Protein AF-C0FZ59-F1 (afdb_monomer)

Mean predicted aligned error: 10.38 Å

Solvent-accessible surface area (backbone atoms only — not comparable to full-atom values): 9922 Å² total; per-residue (Å²): 125,93,84,65,87,79,69,52,76,67,52,37,50,51,51,17,50,54,50,34,54,49,44,59,76,73,38,86,90,58,90,66,52,46,63,56,46,33,49,48,57,50,49,52,49,49,48,51,59,68,34,54,32,96,80,45,58,59,39,51,50,43,44,54,50,28,50,73,76,71,65,50,85,76,62,34,78,68,34,55,44,97,84,67,77,94,64,92,59,92,45,30,83,81,43,55,81,46,60,44,92,87,43,80,88,45,67,49,40,69,25,51,64,58,55,46,52,56,49,48,55,52,48,54,50,54,51,50,52,50,54,54,40,71,72,43,59,88,90,34,75,67,33,53,54,47,47,54,57,48,39,67,78,58,67,46,47,31,92,88,72,66,42,60,67,88,112

Secondary structure (DSSP, 8-state):
-TTS----HHHHHHHHHHHHHHHHHHSTT----HHHHHHHHHHHHHHHHHHB-SSSHHHHHHHHHHHHHTSS-SSGGGSB-SS----S-TT-TT---EE-SS-TT-EE---HHHHHHHHHHHHHHHHHHHHHHHHSPTT-HHHHHHHHHHHHHHTTB-TTTSSBTT-

Nearest PDB structures (foldseek):
  8buu-assembly1_9  TM=6.148E-01  e=6.243E+00  Neobacillus vireti
  5mdn-assembly1_A  TM=4.982E-01  e=5.550E+00  Pyrobaculum calidifontis
  8eq8-assembly1_B  TM=3.677E-01  e=9.424E+00  Homo sapiens
  6bqt-assembly2_E  TM=3.619E-01  e=8.885E+00  Homo sapiens

Sequence (167 aa):
MENTIMLTPRQKWIVARMLHYAYQHTYHGLFVSRYTIFMAIFATQLGFRILYDSTGQKKVLFRFAEKHTLGYPVFSPLIANDSLLFRTDPFNMQHKKWTNPWDSSISSVESFFDLYGRSEEKYLHCLAELSALLKERIHSPKASLLTEEFLKDYGNASFHSGLDCTI

pLDDT: mean 86.03, std 8.69, range [48.38, 96.31]

Foldseek 3Di:
DVPQPDDDLVRLLVVLVVVQVVCVVPPPPDDDDSVNSSVVVVVVSVVCVLLEDPPCVSLVVQVVVCCVPVVDDDCSVSRDDPPDDPDPAPFLPVLDWDAQPVDRVDIGSHGNVRVVVVVVVLVVVLVVLVVVLVPDDPPDPVNVVSVVVSCVSPVQADPVRRDGVVD

Structure (mmCIF, N/CA/C/O backbone):
data_AF-C0FZ59-F1
#
_entry.id   AF-C0FZ59-F1
#
loop_
_atom_site.group_PDB
_atom_site.id
_atom_site.type_symbol
_atom_site.label_atom_id
_atom_site.label_alt_id
_atom_site.label_comp_id
_atom_site.label_asym_id
_atom_site.label_entity_id
_atom_site.label_seq_id
_atom_site.pdbx_PDB_ins_code
_atom_site.Cartn_x
_atom_site.Cartn_y
_atom_site.Cartn_z
_atom_site.occupancy
_atom_site.B_iso_or_equiv
_atom_site.auth_seq_id
_atom_site.auth_comp_id
_atom_site.auth_asym_id
_atom_site.auth_atom_id
_atom_site.pdbx_PDB_model_num
ATOM 1 N N . MET A 1 1 ? -4.781 5.758 -28.107 1.00 48.38 1 MET A N 1
ATOM 2 C CA . MET A 1 1 ? -3.317 5.994 -28.191 1.00 48.38 1 MET A CA 1
ATOM 3 C C . MET A 1 1 ? -2.953 7.456 -28.465 1.00 48.38 1 MET A C 1
ATOM 5 O O . MET A 1 1 ? -1.778 7.779 -28.372 1.00 48.38 1 MET A O 1
ATOM 9 N N . GLU A 1 2 ? -3.910 8.349 -28.745 1.00 49.28 2 GLU A N 1
ATOM 10 C CA . GLU A 1 2 ? -3.617 9.732 -29.172 1.00 49.28 2 GLU A CA 1
ATOM 11 C C . GLU A 1 2 ? -3.039 10.655 -28.081 1.00 49.28 2 GLU A C 1
ATOM 13 O O . GLU A 1 2 ? -2.473 11.688 -28.413 1.00 49.28 2 GLU A O 1
ATOM 18 N N . ASN A 1 3 ? -3.071 10.262 -26.799 1.00 54.31 3 ASN A N 1
ATOM 19 C CA . ASN A 1 3 ? -2.672 11.141 -25.685 1.00 54.31 3 ASN A CA 1
ATOM 20 C C . ASN A 1 3 ? -1.350 10.764 -24.989 1.00 54.31 3 ASN A C 1
ATOM 22 O O . ASN A 1 3 ? -1.005 11.351 -23.965 1.00 54.31 3 ASN A O 1
ATOM 26 N N . THR A 1 4 ? -0.588 9.783 -25.488 1.00 61.88 4 THR A N 1
ATOM 27 C CA . THR A 1 4 ? 0.691 9.408 -24.860 1.00 61.88 4 THR A CA 1
ATOM 28 C C . THR A 1 4 ? 1.844 10.145 -25.529 1.00 61.88 4 THR A C 1
ATOM 30 O O . THR A 1 4 ? 2.147 9.895 -26.693 1.00 61.88 4 THR A O 1
ATOM 33 N N . ILE A 1 5 ? 2.529 11.017 -24.781 1.00 65.69 5 ILE A N 1
ATOM 34 C CA . ILE A 1 5 ? 3.726 11.736 -25.240 1.00 65.69 5 ILE A CA 1
ATOM 35 C C . ILE A 1 5 ? 4.819 10.717 -25.602 1.00 65.69 5 ILE A C 1
ATOM 37 O O . ILE A 1 5 ? 5.578 10.244 -24.751 1.00 65.69 5 ILE A O 1
ATOM 41 N N . MET A 1 6 ? 4.898 10.366 -26.884 1.00 79.19 6 MET A N 1
ATOM 42 C CA . MET A 1 6 ? 5.925 9.498 -27.446 1.00 79.19 6 MET A CA 1
ATOM 43 C C . MET A 1 6 ? 6.998 10.346 -28.120 1.00 79.19 6 MET A C 1
ATOM 45 O O . MET A 1 6 ? 6.873 10.763 -29.265 1.00 79.19 6 MET A O 1
ATOM 49 N N . LEU A 1 7 ? 8.078 10.588 -27.383 1.00 84.94 7 LEU A N 1
ATOM 50 C CA . LEU A 1 7 ? 9.248 11.301 -27.889 1.00 84.94 7 LEU A CA 1
ATOM 51 C C . LEU A 1 7 ? 10.202 10.321 -28.573 1.00 84.94 7 LEU A C 1
ATOM 53 O O . LEU A 1 7 ? 10.566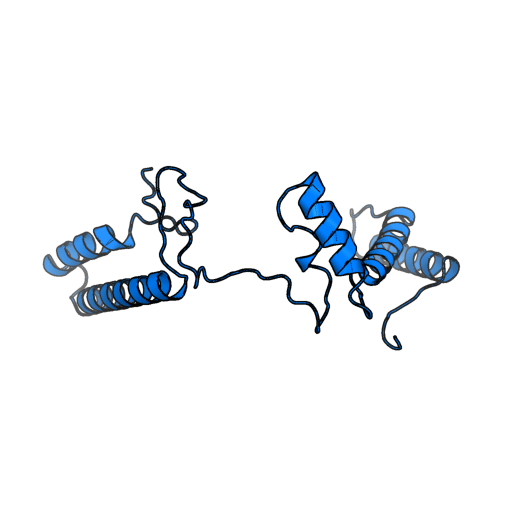 9.283 -28.016 1.00 84.94 7 LEU A O 1
ATOM 57 N N . THR A 1 8 ? 10.675 10.686 -29.756 1.00 88.81 8 THR A N 1
ATOM 58 C CA . THR A 1 8 ? 11.803 10.024 -30.422 1.00 88.81 8 THR A CA 1
ATOM 59 C C . THR A 1 8 ? 13.099 10.210 -29.617 1.00 88.81 8 THR A C 1
ATOM 61 O O . THR A 1 8 ? 13.200 11.153 -28.827 1.00 88.81 8 THR A O 1
ATOM 64 N N . PRO A 1 9 ? 14.139 9.378 -29.822 1.00 87.31 9 PRO A N 1
ATOM 65 C CA . PRO A 1 9 ? 15.431 9.558 -29.151 1.00 87.31 9 PRO A CA 1
ATOM 66 C C . PRO A 1 9 ? 16.016 10.968 -29.326 1.00 87.31 9 PRO A C 1
ATOM 68 O O . PRO A 1 9 ? 16.514 11.560 -28.370 1.00 87.31 9 PRO A O 1
ATOM 71 N N . ARG A 1 10 ? 15.870 11.552 -30.523 1.00 90.69 10 ARG A N 1
ATOM 72 C CA . ARG A 1 10 ? 16.303 12.924 -30.811 1.00 90.69 10 ARG A CA 1
ATOM 73 C C . ARG A 1 10 ? 15.512 13.956 -30.006 1.00 90.69 10 ARG A C 1
ATOM 75 O O . ARG A 1 10 ? 16.111 14.846 -29.410 1.00 90.69 10 ARG A O 1
ATOM 82 N N . GLN A 1 11 ? 14.186 13.824 -29.945 1.00 91.19 11 GLN A N 1
ATOM 83 C CA . GLN A 1 11 ? 13.341 14.714 -29.141 1.00 91.19 11 GLN A CA 1
ATOM 84 C C . GLN A 1 11 ? 13.655 14.594 -27.646 1.00 91.19 11 GLN A C 1
ATOM 86 O O . GLN A 1 11 ? 13.794 15.615 -26.982 1.00 91.19 11 GLN A O 1
ATOM 91 N N . LYS A 1 12 ? 13.858 13.376 -27.122 1.00 91.00 12 LYS A N 1
ATOM 92 C CA . LYS A 1 12 ? 14.292 13.157 -25.729 1.00 91.00 12 LYS A CA 1
ATOM 93 C C . LYS A 1 12 ? 15.591 13.889 -25.422 1.00 91.00 12 LYS A C 1
ATOM 95 O O . LYS A 1 12 ? 15.705 14.507 -24.371 1.00 91.00 12 LYS A O 1
ATOM 100 N N . TRP A 1 13 ? 16.556 13.838 -26.338 1.00 91.25 13 TRP A N 1
ATOM 101 C CA . TRP A 1 13 ? 17.845 14.505 -26.171 1.00 91.25 13 TRP A CA 1
ATOM 102 C C . TRP A 1 13 ? 17.712 16.033 -26.150 1.00 91.25 13 TRP A C 1
ATOM 104 O O . TRP A 1 13 ? 18.313 16.694 -25.304 1.00 91.25 13 TRP A O 1
ATOM 114 N N . ILE A 1 14 ? 16.884 16.593 -27.038 1.00 93.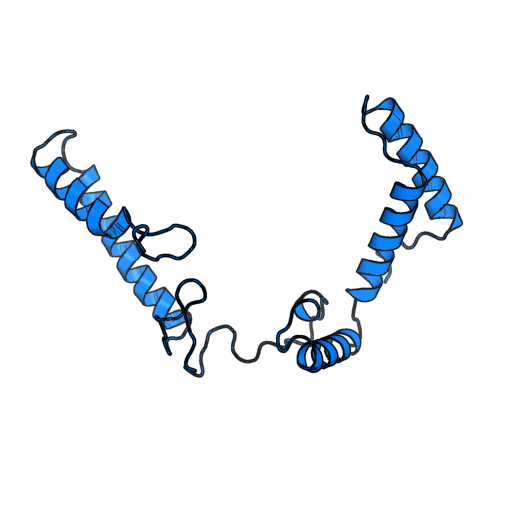56 14 ILE A N 1
ATOM 115 C CA . ILE A 1 14 ? 16.596 18.035 -27.080 1.00 93.56 14 ILE A CA 1
ATOM 116 C C . ILE A 1 14 ? 15.900 18.479 -25.788 1.00 93.56 14 ILE A C 1
ATOM 118 O O . ILE A 1 14 ? 16.365 19.413 -25.139 1.00 93.56 14 ILE A O 1
ATOM 122 N N . VAL A 1 15 ? 14.847 17.771 -25.372 1.00 92.25 15 VAL A N 1
ATOM 123 C CA . VAL A 1 15 ? 14.115 18.065 -24.131 1.00 92.25 15 VAL A CA 1
ATOM 124 C C . VAL A 1 15 ? 15.038 17.950 -22.917 1.00 92.25 15 VAL A C 1
ATOM 126 O O . VAL A 1 15 ? 15.053 18.844 -22.079 1.00 92.25 15 VAL A O 1
ATOM 129 N N . ALA A 1 16 ? 15.874 16.911 -22.844 1.00 93.44 16 ALA A N 1
ATOM 130 C CA . ALA A 1 16 ? 16.833 16.747 -21.754 1.00 93.44 16 ALA A CA 1
ATOM 131 C C . ALA A 1 16 ? 17.858 17.889 -21.695 1.00 93.44 16 ALA A C 1
ATOM 133 O O . ALA A 1 16 ? 18.220 18.333 -20.607 1.00 93.44 16 ALA A O 1
ATOM 134 N N . ARG A 1 17 ? 18.304 18.400 -22.850 1.00 93.19 17 ARG A N 1
ATOM 135 C CA . ARG A 1 17 ? 19.190 19.569 -22.923 1.00 93.19 17 ARG A CA 1
ATOM 136 C C . ARG A 1 17 ? 18.491 20.841 -22.437 1.00 93.19 17 ARG A C 1
ATOM 138 O O . ARG A 1 17 ? 19.095 21.583 -21.670 1.00 93.19 17 ARG A O 1
ATOM 145 N N . MET A 1 18 ? 17.249 21.077 -22.863 1.00 94.69 18 MET A N 1
ATOM 146 C CA . MET A 1 18 ? 16.460 22.240 -22.437 1.00 94.69 18 MET A CA 1
ATOM 147 C C . MET A 1 18 ? 16.180 22.212 -20.932 1.00 94.69 18 MET A C 1
ATOM 149 O O . MET A 1 18 ? 16.411 23.203 -20.247 1.00 94.69 18 MET A O 1
ATOM 153 N N . LEU A 1 19 ? 15.747 21.062 -20.407 1.00 92.94 19 LEU A N 1
ATOM 154 C CA . LEU A 1 19 ? 15.475 20.889 -18.982 1.00 92.94 19 LEU A CA 1
ATOM 155 C C . LEU A 1 19 ? 16.742 21.046 -18.148 1.00 92.94 19 LEU A C 1
ATOM 157 O O . LEU A 1 19 ? 16.722 21.770 -17.164 1.00 92.94 19 LEU A O 1
ATOM 161 N N . HIS A 1 20 ? 17.853 20.426 -18.550 1.00 92.19 20 HIS A N 1
ATOM 162 C CA . HIS A 1 20 ? 19.123 20.593 -17.845 1.00 92.19 20 HIS A CA 1
ATOM 163 C C . HIS A 1 20 ? 19.546 22.061 -17.762 1.00 92.19 20 HIS A C 1
ATOM 165 O O . HIS A 1 20 ? 19.935 22.516 -16.692 1.00 92.19 20 HIS A O 1
ATOM 171 N N . TYR A 1 21 ? 19.423 22.800 -18.871 1.00 92.88 21 TYR A N 1
ATOM 172 C CA . TYR A 1 21 ? 19.700 24.233 -18.889 1.00 92.88 21 TYR A CA 1
ATOM 173 C C . TYR A 1 21 ? 18.809 24.983 -17.892 1.00 92.88 21 TYR A C 1
ATOM 175 O O . TYR A 1 21 ? 19.329 25.728 -17.068 1.00 92.88 21 TYR A O 1
ATOM 183 N N . ALA A 1 22 ? 17.495 24.738 -17.905 1.00 92.69 22 ALA A N 1
ATOM 184 C CA . ALA A 1 22 ? 16.571 25.362 -16.961 1.00 92.69 22 ALA A CA 1
ATOM 185 C C . ALA A 1 22 ? 16.938 25.036 -15.502 1.00 92.69 22 ALA A C 1
ATOM 187 O O . ALA A 1 22 ? 17.133 25.956 -14.715 1.00 92.69 22 ALA A O 1
ATOM 188 N N . TYR A 1 23 ? 17.135 23.754 -15.167 1.00 91.12 23 TYR A N 1
ATOM 189 C CA . TYR A 1 23 ? 17.483 23.307 -13.812 1.00 91.12 23 TYR A CA 1
ATOM 190 C C . TYR A 1 23 ? 18.749 23.977 -13.273 1.00 91.12 23 TYR A C 1
ATOM 192 O O . TYR A 1 23 ? 18.763 24.390 -12.117 1.00 91.12 23 TYR A O 1
ATOM 200 N N . GLN A 1 24 ? 19.785 24.122 -14.106 1.00 89.44 24 GLN A N 1
ATOM 201 C CA . GLN A 1 24 ? 21.028 24.787 -13.709 1.00 89.44 24 GLN A CA 1
ATOM 202 C C . GLN A 1 24 ? 20.844 26.274 -13.379 1.00 89.44 24 GLN A C 1
ATOM 204 O O . GLN A 1 24 ? 21.585 26.795 -12.552 1.00 89.44 24 GLN A O 1
ATOM 209 N N . HIS A 1 25 ? 19.883 26.948 -14.015 1.00 90.31 25 HIS A N 1
ATOM 210 C CA . HIS A 1 25 ? 19.658 28.387 -13.843 1.00 90.31 25 HIS A CA 1
ATOM 211 C C . HIS A 1 25 ? 18.562 28.710 -12.820 1.00 90.31 25 HIS A C 1
ATOM 213 O O . HIS A 1 25 ? 18.494 29.840 -12.351 1.00 90.31 25 HIS A O 1
ATOM 219 N N . THR A 1 26 ? 17.705 27.749 -12.467 1.00 91.88 26 THR A N 1
ATOM 220 C CA . THR A 1 26 ? 16.642 27.947 -11.470 1.00 91.88 26 THR A CA 1
ATOM 221 C C . THR A 1 26 ? 16.995 27.392 -10.093 1.00 91.88 26 THR A C 1
ATOM 223 O O . THR A 1 26 ? 16.570 27.960 -9.092 1.00 91.88 26 THR A O 1
ATOM 226 N N . TYR A 1 27 ? 17.755 26.293 -10.010 1.00 88.19 27 TYR A N 1
ATOM 227 C CA . TYR A 1 27 ? 18.058 25.616 -8.745 1.00 88.19 27 TYR A CA 1
ATOM 228 C C . TYR A 1 27 ? 19.563 25.558 -8.499 1.00 88.19 27 TYR A C 1
ATOM 230 O O . TYR A 1 27 ? 20.269 24.657 -8.955 1.00 88.19 27 TYR A O 1
ATOM 238 N N . HIS A 1 28 ? 20.055 26.527 -7.733 1.00 82.12 28 HIS A N 1
ATOM 239 C CA . HIS A 1 28 ? 21.465 26.601 -7.375 1.00 82.12 28 HIS A CA 1
ATOM 240 C C . HIS A 1 28 ? 21.812 25.423 -6.441 1.00 82.12 28 HIS A C 1
ATOM 242 O O . HIS A 1 28 ? 21.185 25.251 -5.399 1.00 82.12 28 HIS A O 1
ATOM 248 N N . GLY A 1 29 ? 22.791 24.594 -6.824 1.00 81.06 29 GLY A N 1
ATOM 249 C CA . GLY A 1 29 ? 23.243 23.426 -6.048 1.00 81.06 29 GLY A CA 1
ATOM 250 C C . GLY A 1 29 ? 22.597 22.082 -6.417 1.00 81.06 29 GLY A C 1
ATOM 251 O O . GLY A 1 29 ? 23.014 21.048 -5.896 1.00 81.06 29 GLY A O 1
ATOM 252 N N . LEU A 1 30 ? 21.628 22.056 -7.342 1.00 82.88 30 LEU A N 1
ATOM 253 C CA . LEU A 1 30 ? 21.023 20.814 -7.830 1.00 82.88 30 LEU A CA 1
ATOM 254 C C . LEU A 1 30 ? 21.783 20.275 -9.059 1.00 82.88 30 LEU A C 1
ATOM 256 O O . LEU A 1 30 ? 21.607 20.744 -10.184 1.00 82.88 30 LEU A O 1
ATOM 260 N N . PHE A 1 31 ? 22.605 19.242 -8.866 1.00 81.69 31 PHE A N 1
ATOM 261 C CA . PHE A 1 31 ? 23.391 18.624 -9.942 1.00 81.69 31 PHE A CA 1
ATOM 262 C C . PHE A 1 31 ? 22.628 17.495 -10.644 1.00 81.69 31 PHE A C 1
ATOM 264 O O . PHE A 1 31 ? 22.882 16.312 -10.427 1.00 81.69 31 PHE A O 1
ATOM 271 N N . VAL A 1 32 ? 21.700 17.854 -11.531 1.00 86.06 32 VAL A N 1
ATOM 272 C CA . VAL A 1 32 ? 21.014 16.878 -12.390 1.00 86.06 32 VAL A CA 1
ATOM 273 C C . VAL A 1 32 ? 21.687 16.834 -13.760 1.00 86.06 32 VAL A C 1
ATOM 275 O O . VAL A 1 32 ? 21.643 17.797 -14.526 1.00 86.06 32 VAL A O 1
ATOM 278 N N . SER A 1 33 ? 22.303 15.698 -14.098 1.00 89.44 33 SER A N 1
ATOM 279 C CA . SER A 1 33 ? 22.964 15.527 -15.394 1.00 89.44 33 SER A CA 1
ATOM 280 C C . SER A 1 33 ? 21.955 15.427 -16.548 1.00 89.44 33 SER A C 1
ATOM 282 O O . SER A 1 33 ? 20.846 14.906 -16.397 1.00 89.44 33 SER A O 1
ATOM 284 N N . ARG A 1 34 ? 22.366 15.853 -17.751 1.00 90.25 34 ARG A N 1
ATOM 285 C CA . ARG A 1 34 ? 21.572 15.669 -18.985 1.00 90.25 34 ARG A CA 1
ATOM 286 C C . ARG A 1 34 ? 21.195 14.210 -19.220 1.00 90.25 34 ARG A C 1
ATOM 288 O O . ARG A 1 34 ? 20.083 13.927 -19.658 1.00 90.25 34 ARG A O 1
ATOM 295 N N . TYR A 1 35 ? 22.118 13.294 -18.934 1.00 90.12 35 TYR A N 1
ATOM 296 C CA . TYR A 1 35 ? 21.888 11.863 -19.099 1.00 90.12 35 TYR A CA 1
ATOM 297 C C . TYR A 1 35 ? 20.821 11.353 -18.126 1.00 90.12 35 TYR A C 1
ATOM 299 O O . TYR A 1 35 ? 19.935 10.614 -18.537 1.00 90.12 35 TYR A O 1
ATOM 307 N N . THR A 1 36 ? 20.835 11.817 -16.874 1.00 91.75 36 THR A N 1
ATOM 308 C CA . THR A 1 36 ? 19.812 11.479 -15.873 1.00 91.75 36 THR A CA 1
ATOM 309 C C . THR A 1 36 ? 18.420 11.890 -16.349 1.00 91.75 36 THR A C 1
ATOM 311 O O . THR A 1 36 ? 17.497 11.084 -16.298 1.00 91.75 36 THR A O 1
ATOM 314 N N . ILE A 1 37 ? 18.270 13.105 -16.889 1.00 92.12 37 ILE A N 1
ATOM 315 C CA . ILE A 1 37 ? 16.984 13.583 -17.426 1.00 92.12 37 ILE A CA 1
ATOM 316 C C . ILE A 1 37 ? 16.564 12.761 -18.645 1.00 92.12 37 ILE A C 1
ATOM 318 O O . ILE A 1 37 ? 15.411 12.350 -18.752 1.00 92.12 37 ILE A O 1
ATOM 322 N N . PHE A 1 38 ? 17.498 12.483 -19.557 1.00 91.69 38 PHE A N 1
ATOM 323 C CA . PHE A 1 38 ? 17.228 11.642 -20.721 1.00 91.69 38 PHE A CA 1
ATOM 324 C C . PHE A 1 38 ? 16.731 10.249 -20.309 1.00 91.69 38 PHE A C 1
ATOM 326 O O . PHE A 1 38 ? 15.715 9.776 -20.826 1.00 91.69 38 PHE A O 1
ATOM 333 N N . MET A 1 39 ? 17.415 9.618 -19.351 1.00 92.75 39 MET A N 1
ATOM 334 C CA . MET A 1 39 ? 17.047 8.308 -18.822 1.00 92.75 39 MET A CA 1
ATOM 335 C C . MET A 1 39 ? 15.716 8.343 -18.080 1.00 92.75 39 MET A C 1
ATOM 337 O O . MET A 1 39 ? 14.933 7.415 -18.245 1.00 92.75 39 MET A O 1
ATOM 341 N N . ALA A 1 40 ? 15.408 9.416 -17.348 1.00 91.81 40 ALA A N 1
ATOM 342 C CA . ALA A 1 40 ? 14.110 9.591 -16.705 1.00 91.81 40 ALA A CA 1
ATOM 343 C C . ALA A 1 40 ? 12.974 9.651 -17.739 1.00 91.81 40 ALA A C 1
ATOM 345 O O . ALA A 1 40 ? 12.008 8.902 -17.636 1.00 91.81 40 ALA A O 1
ATOM 346 N N . ILE A 1 41 ? 13.113 10.460 -18.797 1.00 90.44 41 ILE A N 1
ATOM 347 C CA . ILE A 1 41 ? 12.114 10.540 -19.878 1.00 90.44 41 ILE A CA 1
ATOM 348 C C . ILE A 1 41 ? 11.945 9.177 -20.564 1.00 90.44 41 ILE A C 1
ATOM 350 O O . ILE A 1 41 ? 10.825 8.756 -20.872 1.00 90.44 41 ILE A O 1
ATOM 354 N N . PHE A 1 42 ? 13.054 8.479 -20.822 1.00 89.88 42 PHE A N 1
ATOM 355 C CA . PHE A 1 42 ? 13.023 7.139 -21.397 1.00 89.88 42 PHE A CA 1
ATOM 356 C C . PHE A 1 42 ? 12.296 6.144 -20.483 1.00 89.88 42 PHE A C 1
ATOM 358 O O . PHE A 1 42 ? 11.382 5.464 -20.949 1.00 89.88 42 PHE A O 1
ATOM 365 N N . ALA A 1 43 ? 12.672 6.090 -19.205 1.00 90.31 43 ALA A N 1
ATOM 366 C CA . ALA A 1 43 ? 12.111 5.181 -18.215 1.00 90.31 43 ALA A CA 1
ATOM 367 C C . ALA A 1 43 ? 10.616 5.432 -18.007 1.00 90.31 43 ALA A C 1
ATOM 369 O O . ALA A 1 43 ? 9.846 4.480 -18.007 1.00 90.31 43 ALA A O 1
ATOM 370 N N . THR A 1 44 ? 10.183 6.692 -17.939 1.00 88.88 44 THR A N 1
ATOM 371 C CA . THR A 1 44 ? 8.765 7.059 -17.830 1.00 88.88 44 THR A CA 1
ATOM 372 C C . THR A 1 44 ? 7.954 6.543 -19.018 1.00 88.88 44 THR A C 1
ATOM 374 O O . THR A 1 44 ? 6.915 5.911 -18.841 1.00 88.88 44 THR A O 1
ATOM 377 N N . GLN A 1 45 ? 8.439 6.7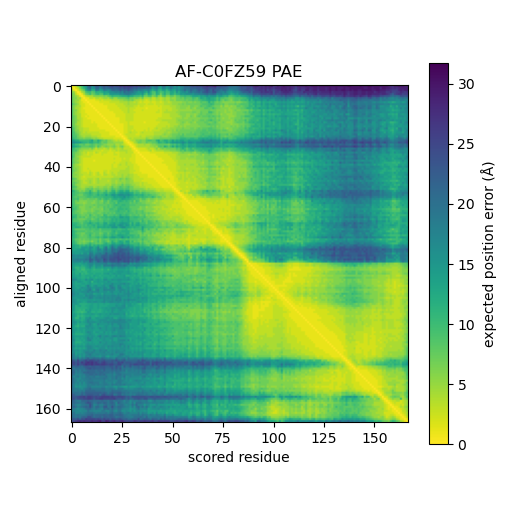34 -20.249 1.00 87.81 45 GLN A N 1
ATOM 378 C CA . GLN A 1 45 ? 7.746 6.215 -21.434 1.00 87.81 45 GLN A CA 1
ATOM 379 C C . GLN A 1 45 ? 7.740 4.689 -21.496 1.00 87.81 45 GLN A C 1
ATOM 381 O O . GLN A 1 45 ? 6.754 4.099 -21.939 1.00 87.81 45 GLN A O 1
ATOM 386 N N . LEU A 1 46 ? 8.830 4.047 -21.075 1.00 87.88 46 LEU A N 1
ATOM 387 C CA . LEU A 1 46 ? 8.890 2.595 -20.975 1.00 87.88 46 LEU A CA 1
ATOM 388 C C . LEU A 1 46 ? 7.894 2.085 -19.925 1.00 87.88 46 LEU A C 1
ATOM 390 O O . LEU A 1 46 ? 7.122 1.179 -20.223 1.00 87.88 46 LEU A O 1
ATOM 394 N N . GLY A 1 47 ? 7.849 2.718 -18.753 1.00 87.12 47 GLY A N 1
ATOM 395 C CA . GLY A 1 47 ? 6.901 2.430 -17.683 1.00 87.12 47 GLY A CA 1
ATOM 396 C C . GLY A 1 47 ? 5.461 2.509 -18.174 1.00 87.12 47 GLY A C 1
ATOM 397 O O . GLY A 1 47 ? 4.726 1.536 -18.047 1.00 87.12 47 GLY A O 1
ATOM 398 N N . PHE A 1 48 ? 5.077 3.594 -18.853 1.00 85.94 48 PHE A N 1
ATOM 399 C CA . PHE A 1 48 ? 3.737 3.706 -19.438 1.00 85.94 48 PHE A CA 1
ATOM 400 C C . PHE A 1 48 ? 3.440 2.627 -20.482 1.00 85.94 48 PHE A C 1
ATOM 402 O O . PHE A 1 48 ? 2.331 2.108 -20.513 1.00 85.94 48 PHE A O 1
ATOM 409 N N . ARG A 1 49 ? 4.411 2.236 -21.316 1.00 83.56 49 ARG A N 1
ATOM 410 C CA . ARG A 1 49 ? 4.214 1.141 -22.286 1.00 83.56 49 ARG A CA 1
ATOM 411 C C . ARG A 1 49 ? 4.028 -0.217 -21.620 1.00 83.56 49 ARG A C 1
ATOM 413 O O . ARG A 1 49 ? 3.3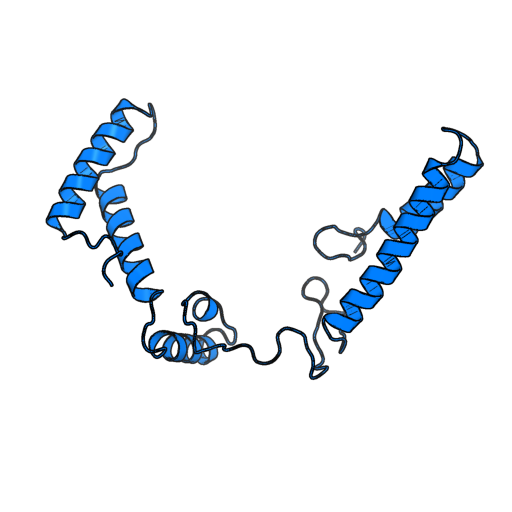11 -1.056 -22.165 1.00 83.56 49 ARG A O 1
ATOM 420 N N . ILE A 1 50 ? 4.704 -0.457 -20.501 1.00 84.00 50 ILE A N 1
ATOM 421 C CA . ILE A 1 50 ? 4.580 -1.704 -19.744 1.00 84.00 50 ILE A CA 1
ATOM 422 C C . ILE A 1 50 ? 3.244 -1.727 -18.993 1.00 84.00 50 ILE A C 1
ATOM 424 O O . ILE A 1 50 ? 2.535 -2.727 -19.066 1.00 84.00 50 ILE A O 1
ATOM 428 N N . LEU A 1 51 ? 2.884 -0.621 -18.333 1.00 83.50 51 LEU A N 1
ATOM 429 C CA . LEU A 1 51 ? 1.659 -0.487 -17.538 1.00 83.50 51 LEU A CA 1
ATOM 430 C C . LEU A 1 51 ? 0.389 -0.398 -18.389 1.00 83.50 51 LEU A C 1
ATOM 432 O O . LEU A 1 51 ? -0.680 -0.776 -17.920 1.00 83.50 51 LEU A O 1
ATOM 436 N N . TYR A 1 52 ? 0.490 0.089 -19.628 1.00 83.81 52 TYR A N 1
ATOM 437 C CA . TYR A 1 52 ? -0.631 0.113 -20.559 1.00 83.81 52 TYR A CA 1
ATOM 438 C C . TYR A 1 52 ? -0.843 -1.264 -21.187 1.00 83.81 52 TYR A C 1
ATOM 440 O O . TYR A 1 52 ? -0.014 -1.749 -21.970 1.00 83.81 52 TYR A O 1
ATOM 448 N N . ASP A 1 53 ? -1.983 -1.874 -20.884 1.00 80.81 53 ASP A N 1
ATOM 449 C CA . ASP A 1 53 ? -2.339 -3.198 -21.375 1.00 80.81 53 ASP A CA 1
ATOM 450 C C . ASP A 1 53 ? -3.724 -3.207 -22.024 1.00 80.81 53 ASP A C 1
ATOM 452 O O . ASP A 1 53 ? -4.733 -3.490 -21.381 1.00 80.81 53 ASP A O 1
ATOM 456 N N . SER A 1 54 ? -3.763 -2.916 -23.327 1.00 77.88 54 SER A N 1
ATOM 457 C CA . SER A 1 54 ? -5.002 -2.875 -24.111 1.00 77.88 54 SER A CA 1
ATOM 458 C C . SER A 1 54 ? -5.648 -4.245 -24.327 1.00 77.88 54 SER A C 1
ATOM 460 O O . SER A 1 54 ? -6.829 -4.301 -24.645 1.00 77.88 54 SER A O 1
ATOM 462 N N . THR A 1 55 ? -4.892 -5.342 -24.207 1.00 81.00 55 THR A N 1
ATOM 463 C CA . THR A 1 55 ? -5.380 -6.707 -24.480 1.00 81.00 55 THR A CA 1
ATOM 464 C C . THR A 1 55 ? -5.525 -7.556 -23.221 1.00 81.00 55 THR A C 1
ATOM 466 O O . THR A 1 55 ? -6.196 -8.581 -23.260 1.00 81.00 55 THR A O 1
ATOM 469 N N . GLY A 1 56 ? -4.890 -7.172 -22.111 1.00 81.62 56 GLY A N 1
ATOM 470 C CA . GLY A 1 56 ? -4.877 -7.947 -20.867 1.00 81.62 56 GLY A CA 1
ATOM 471 C C . GLY A 1 56 ? -3.787 -9.020 -20.806 1.00 81.62 56 GLY A C 1
ATOM 472 O O . GLY A 1 56 ? -3.552 -9.625 -19.757 1.00 81.62 56 GLY A O 1
ATOM 473 N N . GLN A 1 57 ? -3.093 -9.258 -21.920 1.00 86.12 57 GLN A N 1
ATOM 474 C CA . GLN A 1 57 ? -2.086 -10.311 -22.027 1.00 86.12 57 GLN A CA 1
ATOM 475 C C . GLN A 1 57 ? -0.857 -10.016 -21.167 1.00 86.12 57 GLN A C 1
ATOM 477 O O . GLN A 1 57 ? -0.296 -10.935 -20.570 1.00 86.12 57 GLN A O 1
ATOM 482 N N . LYS A 1 58 ? -0.451 -8.742 -21.063 1.00 87.75 58 LYS A N 1
ATOM 483 C CA . LYS A 1 58 ? 0.696 -8.363 -20.226 1.00 87.75 58 LYS A CA 1
ATOM 484 C C . LYS A 1 58 ? 0.372 -8.646 -18.767 1.00 87.75 58 LYS A C 1
ATOM 486 O O . LYS A 1 58 ? 1.170 -9.273 -18.077 1.00 87.75 58 LYS A O 1
ATOM 491 N N . LYS A 1 59 ? -0.822 -8.260 -18.315 1.00 86.81 59 LYS A N 1
ATOM 492 C CA . LYS A 1 59 ? -1.289 -8.495 -16.950 1.00 86.81 59 LYS A CA 1
ATOM 493 C C . LYS A 1 59 ? -1.315 -9.982 -16.608 1.00 86.81 59 LYS A C 1
ATOM 495 O O . LYS A 1 59 ? -0.816 -10.355 -15.550 1.00 86.81 59 LYS A O 1
ATOM 500 N N . VAL A 1 60 ? -1.822 -10.828 -17.511 1.00 86.88 60 VAL A N 1
ATOM 501 C CA . VAL A 1 60 ? -1.812 -12.296 -17.350 1.00 86.88 60 VAL A CA 1
ATOM 502 C C . VAL A 1 60 ? -0.385 -12.833 -17.244 1.00 86.88 60 VAL A C 1
ATOM 504 O O . VAL A 1 60 ? -0.094 -13.601 -16.328 1.00 86.88 60 VAL A O 1
ATOM 507 N N . LEU A 1 61 ? 0.513 -12.412 -18.139 1.00 88.88 61 LEU A N 1
ATOM 508 C CA . LEU A 1 61 ? 1.905 -12.863 -18.151 1.00 88.88 61 LEU A CA 1
ATOM 509 C C . LEU A 1 61 ? 2.636 -12.489 -16.856 1.00 88.88 61 LEU A C 1
ATOM 511 O O . LEU A 1 61 ? 3.246 -13.350 -16.225 1.00 88.88 61 LEU A O 1
ATOM 515 N N . PHE A 1 62 ? 2.545 -11.225 -16.432 1.00 87.69 62 PHE A N 1
ATOM 516 C CA . PHE A 1 62 ? 3.157 -10.774 -15.182 1.00 87.69 62 PHE A CA 1
ATOM 517 C C . PHE A 1 62 ? 2.552 -11.490 -13.975 1.00 87.69 62 PHE A C 1
ATOM 519 O O . PHE A 1 62 ? 3.290 -11.918 -13.094 1.00 87.69 62 PHE A O 1
ATOM 526 N N . ARG A 1 63 ? 1.231 -11.709 -13.958 1.00 85.75 63 ARG A N 1
ATOM 527 C CA . ARG A 1 63 ? 0.567 -12.457 -12.884 1.00 85.75 63 ARG A CA 1
ATOM 528 C C . ARG A 1 63 ? 1.055 -13.903 -12.803 1.00 85.75 63 ARG A C 1
ATOM 530 O O . ARG A 1 63 ? 1.253 -14.416 -11.703 1.00 85.75 63 ARG A O 1
ATOM 537 N N . PHE A 1 64 ? 1.241 -14.555 -13.950 1.00 88.19 64 PHE A N 1
ATOM 538 C CA . PHE A 1 64 ? 1.788 -15.906 -14.031 1.00 88.19 64 PHE A CA 1
ATOM 539 C C . PHE A 1 64 ? 3.229 -15.957 -13.513 1.00 88.19 64 PHE A C 1
ATOM 541 O O . PHE A 1 64 ? 3.544 -16.795 -12.670 1.00 88.19 64 PHE A O 1
ATOM 548 N N . ALA A 1 65 ? 4.075 -15.024 -13.958 1.00 89.50 65 ALA A N 1
ATOM 549 C CA . ALA A 1 65 ? 5.464 -14.934 -13.520 1.00 89.50 65 ALA A CA 1
ATOM 550 C C . ALA A 1 65 ? 5.565 -14.712 -12.001 1.00 89.50 65 ALA A C 1
ATOM 552 O O . ALA A 1 65 ? 6.247 -15.470 -11.320 1.00 89.50 65 ALA A O 1
ATOM 553 N N . GLU A 1 66 ? 4.824 -13.745 -11.455 1.00 89.19 66 GLU A N 1
ATOM 554 C CA . GLU A 1 66 ? 4.790 -13.451 -10.015 1.00 89.19 66 GLU A CA 1
ATOM 555 C C . GLU A 1 66 ? 4.311 -14.626 -9.179 1.00 89.19 66 GLU A C 1
ATOM 557 O O . GLU A 1 66 ? 4.875 -14.904 -8.125 1.00 89.19 66 GLU A O 1
ATOM 562 N N . LYS A 1 67 ? 3.279 -15.339 -9.642 1.00 87.38 67 LYS A N 1
ATOM 563 C CA . LYS A 1 67 ? 2.791 -16.535 -8.954 1.00 87.38 67 LYS A CA 1
ATOM 564 C C . LYS A 1 67 ? 3.885 -17.601 -8.853 1.00 87.38 67 LYS A C 1
ATOM 566 O O . LYS A 1 67 ? 3.914 -18.324 -7.864 1.00 87.38 67 LYS A O 1
ATOM 571 N N . HIS A 1 68 ? 4.752 -17.705 -9.859 1.00 89.75 68 HIS A N 1
ATOM 572 C CA . HIS A 1 68 ? 5.820 -18.699 -9.891 1.00 89.75 68 HIS A CA 1
ATOM 573 C C . HIS A 1 68 ? 7.076 -18.268 -9.121 1.00 89.75 68 HIS A C 1
ATOM 575 O O . HIS A 1 68 ? 7.744 -19.118 -8.545 1.00 89.75 68 HIS A O 1
ATOM 581 N N . THR A 1 69 ? 7.401 -16.972 -9.092 1.00 89.12 69 THR A N 1
ATOM 582 C CA . THR A 1 69 ? 8.638 -16.472 -8.468 1.00 89.12 69 THR A CA 1
ATOM 583 C C . THR A 1 69 ? 8.444 -15.930 -7.053 1.00 89.12 69 THR A C 1
ATOM 585 O O . THR A 1 69 ? 9.237 -16.248 -6.174 1.00 89.12 69 THR A O 1
ATOM 588 N N . LEU A 1 70 ? 7.410 -15.112 -6.824 1.00 85.69 70 LEU A N 1
ATOM 589 C CA . LEU A 1 70 ? 7.160 -14.407 -5.557 1.00 85.69 70 LEU A CA 1
ATOM 590 C C . LEU A 1 70 ? 6.022 -15.039 -4.745 1.00 85.69 70 LEU A C 1
ATOM 592 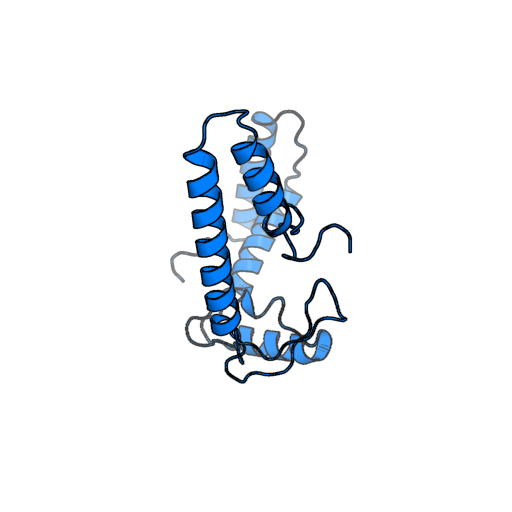O O . LEU A 1 70 ? 5.963 -14.878 -3.532 1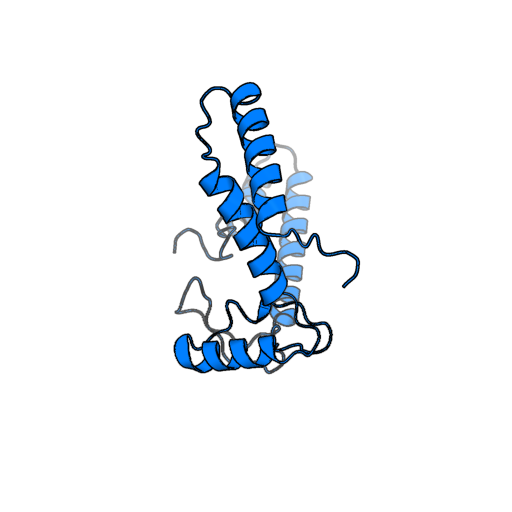.00 85.69 70 LEU A O 1
ATOM 596 N N . GLY A 1 71 ? 5.089 -15.729 -5.403 1.00 80.50 71 GLY A N 1
ATOM 597 C CA . GLY A 1 71 ? 3.901 -16.320 -4.780 1.00 80.50 71 GLY A CA 1
ATOM 598 C C . GLY A 1 71 ? 2.761 -15.329 -4.506 1.00 80.50 71 GLY A C 1
ATOM 599 O O . GLY A 1 71 ? 1.638 -15.754 -4.239 1.00 80.50 71 GLY A O 1
ATOM 600 N N . TYR A 1 72 ? 2.990 -14.019 -4.640 1.00 79.06 72 TYR A N 1
ATOM 601 C CA . TYR A 1 72 ? 1.986 -12.968 -4.438 1.00 79.06 72 TYR A CA 1
ATOM 602 C C . TYR A 1 72 ? 2.094 -11.854 -5.500 1.00 79.06 72 TYR A C 1
ATOM 604 O O . TYR A 1 72 ? 3.153 -11.677 -6.101 1.00 79.06 72 TYR A O 1
ATOM 612 N N . PRO A 1 73 ? 0.991 -11.131 -5.804 1.00 82.81 73 PRO A N 1
ATOM 613 C CA . PRO A 1 73 ? 1.020 -10.055 -6.793 1.00 82.81 73 PRO A CA 1
ATOM 614 C C . PRO A 1 73 ? 1.749 -8.818 -6.262 1.00 82.81 73 PRO A C 1
ATOM 616 O O . PRO A 1 73 ? 1.436 -8.370 -5.163 1.00 82.81 73 PRO A O 1
ATOM 619 N N . VAL A 1 74 ? 2.624 -8.210 -7.067 1.00 83.00 74 VAL A N 1
ATOM 620 C CA . VAL A 1 74 ? 3.307 -6.946 -6.717 1.00 83.00 74 VAL A CA 1
ATOM 621 C C . VAL A 1 74 ? 3.140 -5.915 -7.829 1.00 83.00 74 VAL A C 1
ATOM 623 O O . VAL A 1 74 ? 2.628 -4.821 -7.621 1.00 83.00 74 VAL A O 1
ATOM 626 N N . PHE A 1 75 ? 3.536 -6.291 -9.034 1.00 83.69 75 PHE A N 1
ATOM 627 C CA . PHE A 1 75 ? 3.534 -5.497 -10.248 1.00 83.69 75 PHE A CA 1
ATOM 628 C C . PHE A 1 75 ? 2.279 -5.709 -11.102 1.00 83.69 75 PHE A C 1
ATOM 630 O O . PHE A 1 75 ? 1.727 -4.742 -11.624 1.00 83.69 75 PHE A O 1
ATOM 637 N N . SER A 1 76 ? 1.771 -6.941 -11.229 1.00 83.88 76 SER A N 1
ATOM 638 C CA . SER A 1 76 ? 0.576 -7.216 -12.048 1.00 83.88 76 SER A CA 1
ATOM 639 C C . SER A 1 76 ? -0.680 -6.409 -11.664 1.00 83.88 76 SER A C 1
ATOM 641 O O . SER A 1 76 ? -1.450 -6.083 -12.572 1.00 83.88 76 SER A O 1
ATOM 643 N N . PRO A 1 77 ? -0.913 -6.007 -10.393 1.00 82.38 77 PRO A N 1
ATOM 644 C CA . PRO A 1 77 ? -2.021 -5.112 -10.050 1.00 82.38 77 PRO A CA 1
ATOM 645 C C . PRO A 1 77 ? -1.843 -3.677 -10.555 1.00 82.38 77 PRO A C 1
ATOM 647 O O . PRO A 1 77 ? -2.845 -2.998 -10.761 1.00 82.38 77 PRO A O 1
ATOM 650 N N . LEU A 1 78 ? -0.601 -3.218 -10.752 1.00 83.50 78 LEU A N 1
ATOM 651 C CA . LEU A 1 78 ? -0.293 -1.863 -11.228 1.00 83.50 78 LEU A CA 1
ATOM 652 C C . LEU A 1 78 ? -0.613 -1.691 -12.717 1.00 83.50 78 LEU A C 1
ATOM 654 O O . LEU A 1 78 ? -0.801 -0.571 -13.187 1.00 83.50 78 LEU A O 1
ATOM 658 N N . ILE A 1 79 ? -0.682 -2.796 -13.463 1.00 83.06 79 ILE A N 1
ATOM 659 C CA . ILE A 1 79 ? -1.065 -2.797 -14.873 1.00 83.06 79 ILE A CA 1
ATOM 660 C C . ILE A 1 79 ? -2.566 -2.515 -14.966 1.00 83.06 79 ILE A C 1
ATOM 662 O O . ILE A 1 79 ? -3.415 -3.362 -14.641 1.00 83.06 79 ILE A O 1
ATOM 666 N N . ALA A 1 80 ? -2.880 -1.302 -15.417 1.00 73.75 80 ALA A N 1
ATOM 667 C CA . ALA A 1 80 ? -4.243 -0.859 -15.632 1.00 73.75 80 ALA A CA 1
ATOM 668 C C . ALA A 1 80 ? -4.873 -1.700 -16.746 1.00 73.75 80 ALA A C 1
ATOM 670 O O . ALA A 1 80 ? -4.368 -1.769 -17.868 1.00 73.75 80 ALA A O 1
ATOM 671 N N . ASN A 1 81 ? -5.970 -2.367 -16.410 1.00 75.62 81 ASN A N 1
ATOM 672 C CA . ASN A 1 81 ? -6.803 -3.062 -17.372 1.00 75.62 81 ASN A CA 1
ATOM 673 C C . ASN A 1 81 ? -8.225 -3.114 -16.817 1.00 75.62 81 ASN A C 1
ATOM 675 O O . ASN A 1 81 ? -8.426 -3.623 -15.711 1.00 75.62 81 ASN A O 1
ATOM 679 N N . ASP A 1 82 ? -9.175 -2.613 -17.600 1.00 66.81 82 ASP A N 1
ATOM 680 C CA . ASP A 1 82 ? -10.571 -2.441 -17.188 1.00 66.81 82 ASP A CA 1
ATOM 681 C C . ASP A 1 82 ? -11.383 -3.745 -17.255 1.00 66.81 82 ASP A C 1
ATOM 683 O O . ASP A 1 82 ? -12.458 -3.842 -16.674 1.00 66.81 82 ASP A O 1
ATOM 687 N N . SER A 1 83 ? -10.860 -4.770 -17.936 1.00 67.88 83 SER A N 1
ATOM 688 C CA . SER A 1 83 ? -11.542 -6.054 -18.152 1.00 67.88 83 SER A CA 1
ATOM 689 C C . SER A 1 83 ? -11.056 -7.181 -17.234 1.00 67.88 83 SER A C 1
ATOM 691 O O . SER A 1 83 ? -11.806 -8.108 -16.937 1.00 67.88 83 SER A O 1
ATOM 693 N N . LEU A 1 84 ? -9.808 -7.115 -16.757 1.00 68.38 84 LEU A N 1
ATOM 694 C CA . LEU A 1 84 ? -9.184 -8.180 -15.970 1.00 68.38 84 LEU A CA 1
ATOM 695 C C . LEU A 1 84 ? -8.966 -7.755 -14.516 1.00 68.38 84 LEU A C 1
ATOM 697 O O . LEU A 1 84 ? -7.994 -7.067 -14.180 1.00 68.38 84 LEU A O 1
ATOM 701 N N . LEU A 1 85 ? -9.835 -8.242 -13.630 1.00 64.88 85 LEU A N 1
ATOM 702 C CA . LEU A 1 85 ? -9.720 -8.092 -12.181 1.00 64.88 85 LEU A CA 1
ATOM 703 C C . LEU A 1 85 ? -9.253 -9.411 -11.548 1.00 64.88 85 LEU A C 1
ATOM 705 O O . LEU A 1 85 ? -10.046 -10.290 -11.232 1.00 64.88 85 LEU A O 1
ATOM 709 N N . PHE A 1 86 ? -7.944 -9.547 -11.321 1.00 67.19 86 PHE A N 1
ATOM 710 C CA . PHE A 1 86 ? -7.360 -10.695 -10.610 1.00 67.19 86 PHE A CA 1
ATOM 711 C C . PHE A 1 86 ? -7.458 -10.528 -9.087 1.00 67.19 86 PHE A C 1
ATOM 713 O O . PHE A 1 86 ? -6.439 -10.487 -8.396 1.00 67.19 86 PHE A O 1
ATOM 720 N N . ARG A 1 87 ? -8.676 -10.398 -8.555 1.00 66.94 87 ARG A N 1
ATOM 721 C CA . ARG A 1 87 ? -8.927 -10.335 -7.108 1.00 66.94 87 ARG A CA 1
ATOM 722 C C . ARG A 1 87 ? -9.704 -11.578 -6.700 1.00 66.94 87 ARG A C 1
ATOM 724 O O . ARG A 1 87 ? -10.885 -11.678 -6.997 1.00 66.94 87 ARG A O 1
ATOM 731 N N . THR A 1 88 ? -9.030 -12.542 -6.077 1.00 71.75 88 THR A N 1
ATOM 732 C CA . THR A 1 88 ? -9.657 -13.830 -5.744 1.00 71.75 88 THR A CA 1
ATOM 733 C C . THR A 1 88 ? -10.700 -13.681 -4.641 1.00 71.75 88 THR A C 1
ATOM 735 O O . THR A 1 88 ? -11.772 -14.262 -4.753 1.00 71.75 88 THR A O 1
ATOM 738 N N . ASP A 1 89 ? -10.377 -12.920 -3.590 1.00 84.75 89 ASP A N 1
ATOM 739 C CA . ASP A 1 89 ? -11.287 -12.609 -2.483 1.00 84.75 89 ASP A CA 1
ATOM 740 C C . ASP A 1 89 ? -10.704 -11.487 -1.593 1.00 84.75 89 ASP A C 1
ATOM 742 O O . ASP A 1 89 ? -10.118 -11.760 -0.547 1.00 84.75 89 ASP A O 1
ATOM 746 N N . PRO A 1 90 ? -10.758 -10.214 -2.024 1.00 83.25 90 PRO A N 1
ATOM 747 C CA . PRO A 1 90 ? -10.103 -9.117 -1.306 1.00 83.25 90 PRO A CA 1
ATOM 748 C C . PRO A 1 90 ? -10.760 -8.796 0.044 1.00 83.25 90 PRO A C 1
ATOM 750 O O . PRO A 1 90 ? -10.131 -8.159 0.880 1.00 83.25 90 PRO A O 1
ATOM 753 N N . PHE A 1 91 ? -12.011 -9.218 0.240 1.00 90.44 91 PHE A N 1
ATOM 754 C CA . PHE A 1 91 ? -12.795 -8.958 1.446 1.00 90.44 91 PHE A CA 1
ATOM 755 C C . PHE A 1 91 ? -12.971 -10.202 2.316 1.00 90.44 91 PHE A C 1
ATOM 757 O O . PHE A 1 91 ? -13.690 -10.140 3.305 1.00 90.44 91 PHE A O 1
ATOM 764 N N . ASN A 1 92 ? -12.324 -11.316 1.964 1.00 93.06 92 ASN A N 1
ATOM 765 C CA . ASN A 1 92 ? -12.469 -12.597 2.646 1.00 93.06 92 ASN A CA 1
ATOM 766 C C . ASN A 1 92 ? -13.940 -13.057 2.787 1.00 93.06 92 ASN A C 1
ATOM 768 O O . ASN A 1 92 ? -14.340 -13.578 3.824 1.00 93.06 92 ASN A O 1
ATOM 772 N N . MET A 1 93 ? -14.750 -12.882 1.737 1.00 93.19 93 MET A N 1
ATOM 773 C CA . MET A 1 93 ? -16.148 -13.342 1.674 1.00 93.19 93 MET A CA 1
ATOM 774 C C . MET A 1 93 ? -16.272 -14.870 1.763 1.00 93.19 93 MET A C 1
ATOM 776 O O . MET A 1 93 ? -17.334 -15.397 2.075 1.00 93.19 93 MET A O 1
ATOM 780 N N . GLN A 1 94 ? -15.195 -15.600 1.461 1.00 92.69 94 GLN A N 1
ATOM 781 C CA . GLN A 1 94 ? -15.114 -17.053 1.620 1.00 92.69 94 GLN A CA 1
ATOM 782 C C . GLN A 1 94 ? -14.719 -17.468 3.044 1.00 92.69 94 GLN A C 1
ATOM 784 O O . GLN A 1 94 ? -14.554 -18.664 3.285 1.00 92.69 94 GLN A O 1
ATOM 789 N N . HIS A 1 95 ? -14.522 -16.512 3.960 1.00 94.19 95 HIS A N 1
ATOM 790 C CA . HIS A 1 95 ? -14.149 -16.743 5.356 1.00 94.19 95 HIS A CA 1
ATOM 791 C C . HIS A 1 95 ? -12.947 -17.681 5.521 1.00 94.19 95 HIS A C 1
ATOM 793 O O . HIS A 1 95 ? -12.907 -18.566 6.379 1.00 94.19 95 HIS A O 1
ATOM 799 N N . LYS A 1 96 ? -11.933 -17.513 4.666 1.00 93.69 96 LYS A N 1
ATOM 800 C CA . LYS A 1 96 ? -10.689 -18.269 4.789 1.00 93.69 96 LYS A CA 1
ATOM 801 C C . LYS A 1 96 ? -9.925 -17.776 6.005 1.00 93.69 96 LYS A C 1
ATOM 803 O O . LYS A 1 96 ? -9.938 -16.589 6.327 1.00 93.69 96 LYS A O 1
ATOM 808 N N . LYS A 1 97 ? -9.226 -18.702 6.660 1.00 95.00 97 LYS A N 1
ATOM 809 C CA . LYS A 1 97 ? -8.329 -18.356 7.757 1.00 95.00 97 LYS A CA 1
ATOM 810 C C . LYS A 1 97 ? -7.207 -17.462 7.231 1.00 95.00 97 LYS A C 1
ATOM 812 O O . LYS A 1 97 ? -6.502 -17.844 6.296 1.00 95.00 97 LYS A O 1
ATOM 817 N N . TRP A 1 98 ? -7.037 -16.308 7.855 1.00 91.94 98 TRP A N 1
ATOM 818 C CA . TRP A 1 98 ? -5.939 -15.382 7.619 1.00 91.94 98 TRP A CA 1
ATOM 819 C C . TRP A 1 98 ? -5.268 -15.025 8.946 1.00 91.94 98 TRP A C 1
ATOM 821 O O . TRP A 1 98 ? -5.850 -15.183 10.020 1.00 91.94 98 TRP A O 1
ATOM 831 N N . THR A 1 99 ? -4.017 -14.585 8.861 1.00 93.56 99 THR A N 1
ATOM 832 C CA . THR A 1 99 ? -3.196 -14.204 10.013 1.00 93.56 99 THR A CA 1
ATOM 833 C C . THR A 1 99 ? -2.947 -12.704 9.965 1.00 93.56 99 THR A C 1
ATOM 835 O O . THR A 1 99 ? -2.722 -12.153 8.884 1.00 93.56 99 THR A O 1
ATOM 838 N N . ASN A 1 100 ? -2.999 -12.041 11.117 1.00 89.50 100 ASN A N 1
ATOM 839 C CA . ASN A 1 100 ? -2.716 -10.619 11.219 1.00 89.50 100 ASN A CA 1
ATOM 840 C C . ASN A 1 100 ? -1.266 -10.336 10.760 1.00 89.50 100 ASN A C 1
ATOM 842 O O . ASN A 1 100 ? -0.346 -11.055 11.154 1.00 89.50 100 ASN A O 1
ATOM 846 N N . PRO A 1 101 ? -1.033 -9.326 9.900 1.00 87.00 101 PRO A N 1
ATOM 847 C CA . PRO A 1 101 ? 0.295 -9.092 9.339 1.00 87.00 101 PRO A CA 1
ATOM 848 C C . PRO A 1 101 ? 1.248 -8.351 10.294 1.00 87.00 101 PRO A C 1
ATOM 850 O O . PRO A 1 101 ? 2.435 -8.267 9.992 1.00 87.00 101 PRO A O 1
ATOM 853 N N . TRP A 1 102 ? 0.758 -7.841 11.429 1.00 87.62 102 TRP A N 1
ATOM 854 C CA . TRP A 1 102 ? 1.558 -7.241 12.503 1.00 87.62 102 TRP A CA 1
ATOM 855 C C . TRP A 1 102 ? 1.814 -8.215 13.664 1.00 87.62 102 TRP A C 1
ATOM 857 O O . TRP A 1 102 ? 2.844 -8.098 14.317 1.00 87.62 102 TRP A O 1
ATOM 867 N N . ASP A 1 103 ? 0.930 -9.195 13.888 1.00 88.44 103 ASP A N 1
ATOM 868 C CA . ASP A 1 103 ? 1.097 -10.246 14.901 1.00 88.44 103 ASP A CA 1
ATOM 869 C C . ASP A 1 103 ? 0.658 -11.622 14.374 1.00 88.44 103 ASP A C 1
ATOM 871 O O . ASP A 1 103 ? -0.527 -11.927 14.229 1.00 88.44 103 ASP A O 1
ATOM 875 N N . SER A 1 104 ? 1.642 -12.494 14.140 1.00 90.38 104 SER A N 1
ATOM 876 C CA . SER A 1 104 ? 1.415 -13.836 13.596 1.00 90.38 104 SER A CA 1
ATOM 877 C C . SER A 1 104 ? 0.642 -14.793 14.516 1.00 90.38 104 SER A C 1
ATOM 879 O O . SER A 1 104 ? 0.172 -15.835 14.053 1.00 90.38 104 SER A O 1
ATOM 881 N N . SER A 1 105 ? 0.506 -14.461 15.804 1.00 92.00 105 SER A N 1
ATOM 882 C CA . SER A 1 105 ? -0.273 -15.247 16.764 1.00 92.00 105 SER A CA 1
ATOM 883 C C . SER A 1 105 ? -1.784 -15.048 16.591 1.00 92.00 105 SER A C 1
ATOM 885 O O . SER A 1 105 ? -2.575 -15.934 16.926 1.00 92.00 105 SER A O 1
ATOM 887 N N . ILE A 1 106 ? -2.191 -13.920 16.000 1.00 90.69 106 ILE A N 1
ATOM 888 C CA . ILE A 1 106 ? -3.591 -13.561 15.792 1.00 90.69 106 ILE A CA 1
ATOM 889 C C . ILE A 1 106 ? -4.043 -14.090 14.433 1.00 90.69 106 ILE A C 1
ATOM 891 O O . ILE A 1 106 ? -3.513 -13.724 13.384 1.00 90.69 106 ILE A O 1
ATOM 895 N N . SER A 1 107 ? -5.079 -14.927 14.436 1.00 94.75 107 SER A N 1
ATOM 896 C CA . SER A 1 107 ? -5.717 -15.404 13.208 1.00 94.75 107 SER A CA 1
ATOM 897 C C . SER A 1 107 ? -7.228 -15.248 13.280 1.00 94.75 107 SER A C 1
ATOM 899 O O . SER A 1 107 ? -7.815 -15.378 14.351 1.00 94.75 107 SER A O 1
ATOM 901 N N . SER A 1 108 ? -7.852 -14.967 12.140 1.00 93.69 108 SER A N 1
ATOM 902 C CA . SER A 1 108 ? -9.300 -14.795 12.024 1.00 93.69 108 SER A CA 1
ATOM 903 C C . SER A 1 108 ? -9.812 -15.416 10.723 1.00 93.69 108 SER A C 1
ATOM 905 O O . SER A 1 108 ? -9.048 -15.765 9.822 1.00 93.69 108 SER A O 1
ATOM 907 N N . VAL A 1 109 ? -11.124 -15.606 10.658 1.00 96.31 109 VAL A N 1
ATOM 908 C CA . VAL A 1 109 ? -11.886 -16.008 9.465 1.00 96.31 109 VAL A CA 1
ATOM 909 C C . VAL A 1 109 ? -12.893 -14.928 9.065 1.00 96.31 109 VAL A C 1
ATOM 911 O O . VAL A 1 109 ? -13.659 -15.110 8.125 1.00 96.31 109 VAL A O 1
ATOM 914 N N . GLU A 1 110 ? -12.912 -13.808 9.784 1.00 94.75 110 GLU A N 1
ATOM 915 C CA . GLU A 1 110 ? -13.832 -12.704 9.539 1.00 94.75 110 GLU A CA 1
ATOM 916 C C . GLU A 1 110 ? -13.572 -12.077 8.169 1.00 94.75 110 GLU A C 1
ATOM 918 O O . GLU A 1 110 ? -12.428 -12.002 7.694 1.00 94.75 110 GLU A O 1
ATOM 923 N N . SER A 1 111 ? -14.661 -11.661 7.529 1.00 95.50 111 SER A N 1
ATOM 924 C CA . SER A 1 111 ? -14.625 -10.847 6.325 1.00 95.50 111 SER A CA 1
ATOM 925 C C . SER A 1 111 ? -14.302 -9.395 6.678 1.00 95.50 111 SER A C 1
ATOM 927 O O . SER A 1 111 ? -14.394 -8.967 7.831 1.00 95.50 111 SER A O 1
ATOM 929 N N . PHE A 1 112 ? -13.960 -8.600 5.668 1.00 94.31 112 PHE A N 1
ATOM 930 C CA . PHE A 1 112 ? -13.808 -7.157 5.834 1.00 94.31 112 PHE A CA 1
ATOM 931 C C . PHE A 1 112 ? -15.065 -6.519 6.442 1.00 94.31 112 PHE A C 1
ATOM 933 O O . PHE A 1 112 ? -14.937 -5.647 7.294 1.00 94.31 112 PHE A O 1
ATOM 940 N N . PHE A 1 113 ? -16.263 -6.951 6.038 1.00 96.06 113 PHE A N 1
ATOM 941 C CA . PHE A 1 113 ? -17.513 -6.360 6.518 1.00 96.06 113 PHE A CA 1
ATOM 942 C C . PHE A 1 113 ? -17.793 -6.690 7.985 1.00 96.06 113 PHE A C 1
ATOM 944 O O . PHE A 1 113 ? -18.256 -5.814 8.708 1.00 96.06 113 PHE A O 1
ATOM 951 N N . ASP A 1 114 ? -17.447 -7.897 8.440 1.00 95.75 114 ASP A N 1
ATOM 952 C CA . ASP A 1 114 ? -17.576 -8.270 9.856 1.00 95.75 114 ASP A CA 1
ATOM 953 C C . ASP A 1 114 ? -16.659 -7.400 10.725 1.00 95.75 114 ASP A C 1
ATOM 955 O O . ASP A 1 114 ? -17.089 -6.800 11.712 1.00 95.75 114 ASP A O 1
ATOM 959 N N . LEU A 1 115 ? -15.394 -7.267 10.310 1.00 93.62 115 LEU A N 1
ATOM 960 C CA . LEU A 1 115 ? -14.420 -6.412 10.989 1.00 93.62 115 LEU A CA 1
ATOM 961 C C . LEU A 1 115 ? -14.844 -4.944 10.964 1.00 93.62 115 LEU A C 1
ATOM 963 O O . LEU A 1 115 ? -14.673 -4.237 11.957 1.00 93.62 115 LEU A O 1
ATOM 967 N N . TYR A 1 116 ? -15.383 -4.482 9.836 1.00 94.12 116 TYR A N 1
ATOM 968 C CA . TYR A 1 116 ? -15.838 -3.110 9.668 1.00 94.12 116 TYR A CA 1
ATOM 969 C C . TYR A 1 116 ? -17.031 -2.809 10.575 1.00 94.12 116 TYR A C 1
ATOM 971 O O . TYR A 1 116 ? -16.986 -1.814 11.290 1.00 94.12 116 TYR A O 1
ATOM 979 N N . GLY A 1 117 ? -18.032 -3.692 10.634 1.00 95.88 117 GLY A N 1
ATOM 980 C CA . GLY A 1 117 ? -19.183 -3.540 11.530 1.00 95.88 117 GLY A CA 1
ATOM 981 C C . GLY A 1 117 ? -18.774 -3.507 13.003 1.00 95.88 117 GLY A C 1
ATOM 982 O O . GLY A 1 117 ? -19.154 -2.600 13.737 1.00 95.88 117 GLY A O 1
ATOM 983 N N . ARG A 1 118 ? -17.886 -4.414 13.430 1.00 92.12 118 ARG A N 1
ATOM 984 C CA . ARG A 1 118 ? -17.324 -4.380 14.793 1.00 92.12 118 ARG A CA 1
ATOM 985 C C . ARG A 1 118 ? -16.553 -3.090 15.082 1.00 92.12 118 ARG A C 1
ATOM 987 O O . ARG A 1 118 ? -16.586 -2.570 16.196 1.00 92.12 118 ARG A O 1
ATOM 994 N N . SER A 1 119 ? -15.829 -2.587 14.085 1.00 90.00 119 SER A N 1
ATOM 995 C CA . SER A 1 119 ? -15.078 -1.334 14.202 1.00 90.00 119 SER A CA 1
ATOM 996 C C . SER A 1 119 ? -16.009 -0.121 14.272 1.00 90.00 119 SER A C 1
ATOM 998 O O . SER A 1 119 ? -15.711 0.820 15.001 1.00 90.00 119 SER A O 1
ATOM 1000 N N . GLU A 1 120 ? -17.139 -0.149 13.561 1.00 94.38 120 GLU A N 1
ATOM 1001 C CA . GLU A 1 120 ? -18.195 0.865 13.629 1.00 94.38 120 GLU A CA 1
ATOM 1002 C C . GLU A 1 120 ? -18.830 0.910 15.022 1.00 94.38 120 GLU A C 1
ATOM 1004 O O . GLU A 1 120 ? -18.917 1.983 15.617 1.00 94.38 120 GLU A O 1
ATOM 1009 N N . GLU A 1 121 ? -19.190 -0.243 15.590 1.00 93.69 121 GLU A N 1
ATOM 1010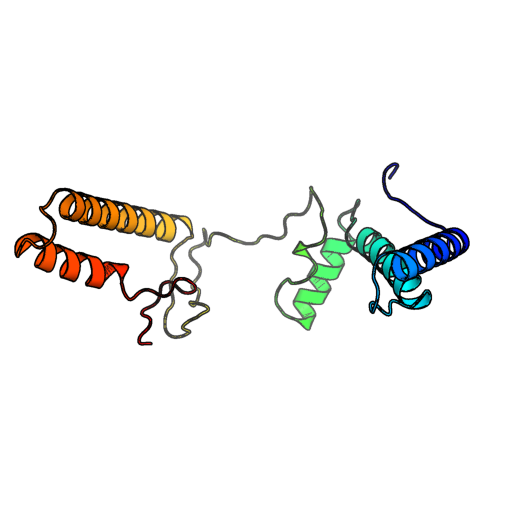 C CA . GLU A 1 121 ? -19.710 -0.329 16.960 1.00 93.69 121 GLU A CA 1
ATOM 1011 C C . GLU A 1 121 ? -18.716 0.249 17.976 1.00 93.69 121 GLU A C 1
ATOM 1013 O O . GLU A 1 121 ? -19.083 1.091 18.802 1.00 93.69 121 GLU A O 1
ATOM 1018 N N . LYS A 1 122 ? -17.434 -0.134 17.872 1.00 89.50 122 LYS A N 1
ATOM 1019 C CA . LYS A 1 122 ? -16.369 0.410 18.728 1.00 89.50 122 LYS A CA 1
ATOM 1020 C C . LYS A 1 122 ? -16.217 1.922 18.548 1.00 89.50 122 LYS A C 1
ATOM 1022 O O . LYS A 1 122 ? -16.055 2.649 19.524 1.00 89.50 122 LYS A O 1
ATOM 1027 N N . TYR A 1 123 ? -16.289 2.413 17.314 1.00 90.69 123 TYR A N 1
ATOM 1028 C CA . TYR A 1 123 ? -16.200 3.840 17.022 1.00 90.69 123 TYR A CA 1
ATOM 1029 C C . TYR A 1 123 ? -17.360 4.631 17.640 1.00 90.69 123 TYR A C 1
ATOM 1031 O O . TYR A 1 123 ? -17.129 5.659 18.279 1.00 90.69 123 TYR A O 1
ATOM 1039 N N . LEU A 1 124 ? -18.596 4.143 17.502 1.00 94.31 124 LEU A N 1
ATOM 1040 C CA . LEU A 1 124 ? -19.776 4.768 18.101 1.00 94.31 124 LEU A CA 1
ATOM 1041 C C . LEU A 1 124 ? -19.699 4.778 19.631 1.00 94.31 124 LEU A C 1
ATOM 1043 O O . LEU A 1 124 ? -20.051 5.786 20.245 1.00 94.31 124 LEU A O 1
ATOM 1047 N N . HIS A 1 125 ? -19.192 3.701 20.237 1.00 91.81 125 HIS A N 1
ATOM 1048 C CA . HIS A 1 125 ? -18.923 3.646 21.674 1.00 91.81 125 HIS A CA 1
ATOM 1049 C C . HIS A 1 125 ? -17.940 4.741 22.104 1.00 91.81 125 HIS A C 1
ATOM 1051 O O . HIS A 1 125 ? -18.274 5.569 22.950 1.00 91.81 125 HIS A O 1
ATOM 1057 N N . CYS A 1 126 ? -16.777 4.826 21.451 1.00 90.25 126 CYS A N 1
ATOM 1058 C CA . CYS A 1 126 ? -15.778 5.850 21.756 1.00 90.25 126 CYS A CA 1
ATOM 1059 C C . CYS A 1 126 ? -16.321 7.275 21.554 1.00 90.25 126 CYS A C 1
ATOM 1061 O O . CYS A 1 126 ? -16.012 8.174 22.336 1.00 90.25 126 CYS A O 1
ATOM 1063 N N . LEU A 1 127 ? -17.150 7.506 20.530 1.00 92.75 127 LEU A N 1
ATOM 1064 C CA . LEU A 1 127 ? -17.817 8.796 20.340 1.00 92.75 127 LEU A CA 1
ATOM 1065 C C . LEU A 1 127 ? -18.777 9.124 21.486 1.00 92.75 127 LEU A C 1
ATOM 1067 O O . LEU A 1 127 ? -18.833 10.276 21.920 1.00 92.75 127 LEU A O 1
ATOM 1071 N N . ALA A 1 128 ? -19.536 8.140 21.971 1.00 92.94 128 ALA A N 1
ATOM 1072 C CA . ALA A 1 128 ? -20.454 8.328 23.085 1.00 92.94 128 ALA A CA 1
ATOM 1073 C C . ALA A 1 128 ? -19.696 8.696 24.370 1.00 92.94 128 ALA A C 1
ATOM 1075 O O . ALA A 1 128 ? -20.049 9.691 25.009 1.00 92.94 128 ALA A O 1
ATOM 1076 N N . GLU A 1 129 ? -18.620 7.975 24.692 1.00 91.75 129 GLU A N 1
ATOM 1077 C CA . GLU A 1 129 ? -17.748 8.254 25.842 1.00 91.75 129 GLU A CA 1
ATOM 1078 C C . GLU A 1 129 ? -17.106 9.639 25.752 1.00 91.75 129 GLU A C 1
ATOM 1080 O O . GLU A 1 129 ? -17.198 10.437 26.689 1.00 91.75 129 GLU A O 1
ATOM 1085 N N . LEU A 1 130 ? -16.543 9.981 24.588 1.00 91.81 130 LEU A N 1
ATOM 1086 C CA . LEU A 1 130 ? -15.975 11.303 24.347 1.00 91.81 130 LEU A CA 1
ATOM 1087 C C . LEU A 1 130 ? -17.038 12.398 24.500 1.00 91.81 130 LEU A C 1
ATOM 1089 O O . LEU A 1 130 ? -16.783 13.434 25.111 1.00 91.81 130 LEU A O 1
ATOM 1093 N N . SER A 1 131 ? -18.251 12.175 23.987 1.00 93.25 131 SER A N 1
ATOM 1094 C CA . SER A 1 131 ? -19.350 13.133 24.128 1.00 93.25 131 SER A CA 1
ATOM 1095 C C . SER A 1 131 ? -19.781 13.321 25.585 1.00 93.25 131 SER A C 1
ATOM 1097 O O . SER A 1 131 ? -20.164 14.428 25.965 1.00 93.25 131 SER A O 1
ATOM 1099 N N . ALA A 1 132 ? -19.725 12.262 26.400 1.00 91.06 132 ALA A N 1
ATOM 1100 C CA . ALA A 1 132 ? -20.030 12.326 27.823 1.00 91.06 132 ALA A CA 1
ATOM 1101 C C . ALA A 1 132 ? -18.959 13.136 28.560 1.00 91.06 132 ALA A C 1
ATOM 1103 O O . ALA A 1 132 ? -19.298 14.049 29.309 1.00 91.06 132 ALA A O 1
ATOM 1104 N N . LEU A 1 133 ? -17.682 12.877 28.269 1.00 90.69 133 LEU A N 1
ATOM 1105 C CA . LEU A 1 133 ? -16.549 13.616 28.819 1.00 90.69 133 LEU A CA 1
ATOM 1106 C C . LEU A 1 133 ? -16.605 15.107 28.462 1.00 90.69 133 LEU A C 1
ATOM 1108 O O . LEU A 1 133 ? -16.448 15.953 29.339 1.00 90.69 133 LEU A O 1
ATOM 1112 N N . LEU A 1 134 ? -16.883 15.445 27.199 1.00 90.44 134 LEU A N 1
ATOM 1113 C CA . LEU A 1 134 ? -16.943 16.837 26.730 1.00 90.44 134 LEU A CA 1
ATOM 1114 C C . LEU A 1 134 ? -18.103 17.645 27.337 1.00 90.44 134 LEU A C 1
ATOM 1116 O O . LEU A 1 134 ? -18.054 18.874 27.330 1.00 90.44 134 LEU A O 1
ATOM 1120 N N . LYS A 1 135 ? -19.147 16.981 27.849 1.00 92.38 135 LYS A N 1
ATOM 1121 C CA . LYS A 1 135 ? -20.263 17.636 28.556 1.00 92.38 135 LYS A CA 1
ATOM 1122 C C . LYS A 1 135 ? -19.937 17.956 30.014 1.00 92.38 135 LYS A C 1
ATOM 1124 O O . LYS A 1 135 ? -20.617 18.790 30.610 1.00 92.38 135 LYS A O 1
ATOM 1129 N N . GLU A 1 136 ? -18.942 17.296 30.598 1.00 92.44 136 GLU A N 1
ATOM 1130 C CA . GLU A 1 136 ? -18.549 17.529 31.982 1.00 92.44 136 GLU A CA 1
ATOM 1131 C C . GLU A 1 136 ? -17.696 18.793 32.127 1.00 92.44 136 GLU A C 1
ATOM 1133 O O . GLU A 1 136 ? -17.006 19.248 31.213 1.00 92.44 136 GLU A O 1
ATOM 1138 N N . ARG A 1 137 ? -17.716 19.379 33.328 1.00 85.94 137 ARG A N 1
ATOM 1139 C CA . ARG A 1 137 ? -16.870 20.535 33.630 1.00 85.94 137 ARG A CA 1
ATOM 1140 C C . ARG A 1 137 ? -15.400 20.112 33.657 1.00 85.94 137 ARG A C 1
ATOM 1142 O O . ARG A 1 137 ? -15.038 19.148 34.340 1.00 85.94 137 ARG A O 1
ATOM 1149 N N . ILE A 1 138 ? -14.562 20.903 32.988 1.00 80.31 138 ILE A N 1
ATOM 1150 C CA . ILE A 1 138 ? -13.101 20.763 32.976 1.00 80.31 138 ILE A CA 1
ATOM 1151 C C . ILE A 1 138 ? -12.581 20.693 34.428 1.00 80.31 138 ILE A C 1
ATOM 1153 O O . ILE A 1 138 ? -12.942 21.531 35.258 1.00 80.31 138 ILE A O 1
ATOM 1157 N N . HIS A 1 139 ? -11.756 19.681 34.723 1.00 79.38 139 HIS A N 1
ATOM 1158 C CA . HIS A 1 139 ? -11.182 19.364 36.045 1.00 79.38 139 HIS A CA 1
ATOM 1159 C C . HIS A 1 139 ? -12.168 18.913 37.139 1.00 79.38 139 HIS A C 1
ATOM 1161 O O . HIS A 1 139 ? -11.829 18.942 38.323 1.00 79.38 139 HIS A O 1
ATOM 1167 N N . SER A 1 140 ? -13.380 18.476 36.790 1.00 88.69 140 SER A N 1
ATOM 1168 C CA . SER A 1 140 ? -14.232 17.781 37.762 1.00 88.69 140 SER A CA 1
ATOM 1169 C C . SER A 1 140 ? -13.694 16.368 38.065 1.00 88.69 140 SER A C 1
ATOM 1171 O O . SER A 1 140 ? -13.146 15.727 37.168 1.00 88.69 140 SER A O 1
ATOM 1173 N N . PRO A 1 141 ? -13.892 15.826 39.285 1.00 88.25 141 PRO A N 1
ATOM 1174 C CA . PRO A 1 141 ? -13.514 14.444 39.603 1.00 88.25 141 PRO A CA 1
ATOM 1175 C C . PRO A 1 141 ? -14.140 13.415 38.650 1.00 88.25 141 PRO A C 1
ATOM 1177 O O . PRO A 1 141 ? -13.517 12.420 38.298 1.00 88.25 141 PRO A O 1
ATOM 1180 N N . LYS A 1 142 ? -15.365 13.692 38.185 1.00 89.06 142 LYS A N 1
ATOM 1181 C CA . LYS A 1 142 ? -16.080 12.867 37.209 1.00 89.06 142 LYS A CA 1
ATOM 1182 C C . LYS A 1 142 ? -15.435 12.915 35.820 1.00 89.06 142 LYS A C 1
ATOM 1184 O O . LYS A 1 142 ? -15.329 11.878 35.178 1.00 89.06 142 LYS A O 1
ATOM 1189 N N . ALA A 1 143 ? -14.966 14.084 35.377 1.00 89.31 143 ALA A N 1
ATOM 1190 C CA . ALA A 1 143 ? -14.224 14.202 34.124 1.00 89.31 143 ALA A CA 1
ATOM 1191 C C . ALA A 1 143 ? -12.915 13.400 34.164 1.00 89.31 143 ALA A C 1
ATOM 1193 O O . ALA A 1 143 ? -12.587 12.756 33.174 1.00 89.31 143 ALA A O 1
ATOM 1194 N N . SER A 1 144 ? -12.198 13.383 35.295 1.00 88.56 144 SER A N 1
ATOM 1195 C CA . SER A 1 144 ? -10.989 12.559 35.445 1.00 88.56 144 SER A CA 1
ATOM 1196 C C . SER A 1 144 ? -11.284 11.062 35.309 1.00 88.56 144 SER A C 1
ATOM 1198 O O . SER A 1 144 ? -10.599 10.392 34.544 1.00 88.56 144 SER A O 1
ATOM 1200 N N . LEU A 1 145 ? -12.339 10.558 35.963 1.00 89.56 145 LEU A N 1
ATOM 1201 C CA . LEU A 1 145 ? -12.753 9.151 35.847 1.00 89.56 145 LEU A CA 1
ATOM 1202 C C . LEU A 1 145 ? -13.128 8.777 34.404 1.00 89.56 145 LEU A C 1
ATOM 1204 O O . LEU A 1 145 ? -12.608 7.804 33.869 1.00 89.56 145 LEU A O 1
ATOM 1208 N N . LEU A 1 146 ? -13.960 9.590 33.743 1.00 89.44 146 LEU A N 1
ATOM 1209 C CA . LEU A 1 146 ? -14.340 9.364 32.341 1.00 89.44 146 LEU A CA 1
ATOM 1210 C C . LEU A 1 146 ? -13.140 9.448 31.388 1.00 89.44 146 LEU A C 1
ATOM 1212 O O . LEU A 1 146 ? -13.118 8.784 30.357 1.00 89.44 146 LEU A O 1
ATOM 1216 N N . THR A 1 147 ? -12.140 10.272 31.717 1.00 89.00 147 THR A N 1
ATOM 1217 C CA . THR A 1 147 ? -10.900 10.365 30.935 1.00 89.00 147 THR A CA 1
ATOM 1218 C C . THR A 1 147 ? -10.101 9.071 31.042 1.00 89.00 147 THR A C 1
ATOM 1220 O O . THR A 1 147 ? -9.614 8.581 30.029 1.00 89.00 147 THR A O 1
ATOM 1223 N N . GLU A 1 148 ? -9.976 8.502 32.242 1.00 87.94 148 GLU A N 1
ATOM 1224 C CA . GLU A 1 148 ? -9.295 7.220 32.447 1.00 87.94 148 GLU A CA 1
ATOM 1225 C C . GLU A 1 148 ? -10.011 6.069 31.728 1.00 87.94 148 GLU A C 1
ATOM 1227 O O . GLU A 1 148 ? -9.352 5.272 31.061 1.00 87.94 148 GLU A O 1
ATOM 1232 N N . GLU A 1 149 ? -11.345 6.012 31.800 1.00 87.25 149 GLU A N 1
ATOM 1233 C CA . GLU A 1 149 ? -12.155 5.020 31.077 1.00 87.25 149 GLU A CA 1
ATOM 1234 C C . GLU A 1 149 ? -11.962 5.136 29.558 1.00 87.25 149 GLU A C 1
ATOM 1236 O O . GLU A 1 149 ? -11.580 4.164 28.908 1.00 87.25 149 GLU A O 1
ATOM 1241 N N . PHE A 1 150 ? -12.094 6.344 29.004 1.00 88.31 150 PHE A N 1
ATOM 1242 C CA . PHE A 1 150 ? -11.901 6.584 27.572 1.00 88.31 150 PHE A CA 1
ATOM 1243 C C . PHE A 1 150 ? -10.480 6.229 27.099 1.00 88.31 150 PHE A C 1
ATOM 1245 O O . PHE A 1 150 ? -10.287 5.616 26.045 1.00 88.31 150 PHE A O 1
ATOM 1252 N N . LEU A 1 151 ? -9.455 6.604 27.872 1.00 86.75 151 LEU A N 1
ATOM 1253 C CA . LEU A 1 151 ? -8.059 6.325 27.528 1.00 86.75 151 LEU A CA 1
ATOM 1254 C C . LEU A 1 151 ? -7.705 4.841 27.635 1.00 86.75 151 LEU A C 1
ATOM 1256 O O . LEU A 1 151 ? -6.790 4.401 26.943 1.00 86.75 151 LEU A O 1
ATOM 1260 N N . LYS A 1 152 ? -8.413 4.058 28.448 1.00 82.88 152 LYS A N 1
ATOM 1261 C CA . LYS A 1 152 ? -8.217 2.608 28.504 1.00 82.88 152 LYS A CA 1
ATOM 1262 C C . LYS A 1 152 ? -8.579 1.938 27.176 1.00 82.88 152 LYS A C 1
ATOM 1264 O O . LYS A 1 152 ? -7.847 1.063 26.718 1.00 82.88 152 LYS A O 1
ATOM 1269 N N . ASP A 1 153 ? -9.659 2.386 26.544 1.00 77.56 153 ASP A N 1
ATOM 1270 C CA . ASP A 1 153 ? -10.191 1.758 25.331 1.00 77.56 153 ASP A CA 1
ATOM 1271 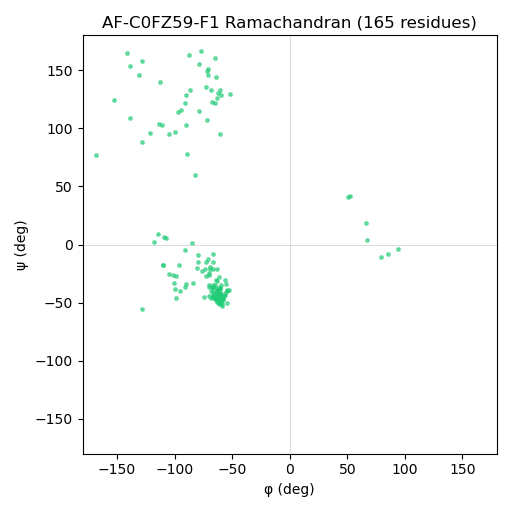C C . ASP A 1 153 ? -9.598 2.339 24.037 1.00 77.56 153 ASP A C 1
ATOM 1273 O O . ASP A 1 153 ? -9.395 1.609 23.055 1.00 77.56 153 ASP A O 1
ATOM 1277 N N . TYR A 1 154 ? -9.296 3.642 24.031 1.00 80.44 154 TYR A N 1
ATOM 1278 C CA . TYR A 1 154 ? -8.726 4.352 22.882 1.00 80.44 154 TYR A CA 1
ATOM 1279 C C . TYR A 1 154 ? -7.208 4.565 22.984 1.00 80.44 154 TYR A C 1
ATOM 1281 O O . TYR A 1 154 ? -6.494 4.487 21.985 1.00 80.44 154 TYR A O 1
ATOM 1289 N N . GLY A 1 155 ? -6.697 4.849 24.182 1.00 72.00 155 GLY A N 1
ATOM 1290 C CA . GLY A 1 155 ? -5.378 5.456 24.390 1.00 72.00 155 GLY A CA 1
ATOM 1291 C C . GLY A 1 155 ? -4.176 4.552 24.127 1.00 72.00 155 GLY A C 1
ATOM 1292 O O . GLY A 1 155 ? -3.073 5.071 23.979 1.00 72.00 155 GLY A O 1
ATOM 1293 N N . ASN A 1 156 ? -4.367 3.233 24.036 1.00 78.44 156 ASN A N 1
ATOM 1294 C CA . ASN A 1 156 ? -3.265 2.279 23.898 1.00 78.44 156 ASN A CA 1
ATOM 1295 C C . ASN A 1 156 ? -3.243 1.518 22.561 1.00 78.44 156 ASN A C 1
ATOM 1297 O O . ASN A 1 156 ? -2.477 0.573 22.408 1.00 78.44 156 ASN A O 1
ATOM 1301 N N . ALA A 1 157 ? -4.070 1.901 21.584 1.00 81.06 157 ALA A N 1
ATOM 1302 C CA . ALA A 1 157 ? -4.071 1.262 20.270 1.00 81.06 157 ALA A CA 1
ATOM 1303 C C . ALA A 1 157 ? -3.100 1.958 19.302 1.00 81.06 157 ALA A C 1
ATOM 1305 O O . ALA A 1 157 ? -3.166 3.168 19.079 1.00 81.06 157 ALA A O 1
ATOM 1306 N N . SER A 1 158 ? -2.226 1.179 18.670 1.00 84.50 158 SER A N 1
ATOM 1307 C CA . SER A 1 158 ? -1.341 1.640 17.604 1.00 84.50 158 SER A CA 1
ATOM 1308 C C . SER A 1 158 ? -2.154 2.126 16.412 1.00 84.50 158 SER A C 1
ATOM 1310 O O . SER A 1 158 ? -2.999 1.406 15.881 1.00 84.50 158 SER A O 1
ATOM 1312 N N . PHE A 1 159 ? -1.834 3.322 15.919 1.00 80.81 159 PHE A N 1
ATOM 1313 C CA . PHE A 1 159 ? -2.485 3.885 14.737 1.00 80.81 159 PHE A CA 1
ATOM 1314 C C . PHE A 1 159 ? -2.275 3.030 13.475 1.00 80.81 159 PHE A C 1
ATOM 1316 O O . PHE A 1 159 ? -3.101 3.042 12.567 1.00 80.81 159 PHE A O 1
ATOM 1323 N N . HIS A 1 160 ? -1.167 2.286 13.405 1.00 78.19 160 HIS A N 1
ATOM 1324 C CA . HIS A 1 160 ? -0.811 1.504 12.223 1.00 78.19 160 HIS A CA 1
ATOM 1325 C C . HIS A 1 160 ? -1.347 0.073 12.244 1.00 78.19 160 HIS A C 1
ATOM 1327 O O . HIS A 1 160 ? -1.707 -0.439 11.187 1.00 78.19 160 HIS A O 1
ATOM 1333 N N . SER A 1 161 ? -1.377 -0.578 13.408 1.00 83.25 161 SER A N 1
ATOM 1334 C CA . SER A 1 161 ? -1.776 -1.988 13.526 1.00 83.25 161 SER A CA 1
ATOM 1335 C C . SER A 1 161 ? -3.125 -2.189 14.217 1.00 83.25 161 SER A C 1
ATOM 1337 O O . SER A 1 161 ? -3.696 -3.272 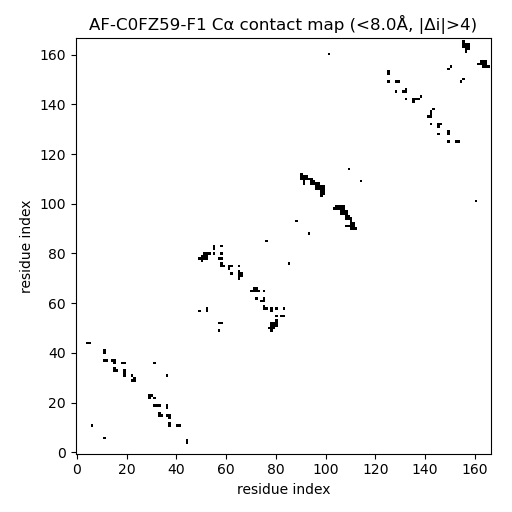14.117 1.00 83.25 161 SER A O 1
ATOM 1339 N N . GLY A 1 162 ? -3.629 -1.182 14.939 1.00 81.19 162 GLY A N 1
ATOM 1340 C CA . GLY A 1 162 ? -4.793 -1.305 15.821 1.00 81.19 162 GLY A CA 1
ATOM 1341 C C . GLY A 1 162 ? -4.557 -2.194 17.048 1.00 81.19 162 GLY A C 1
ATOM 1342 O O . GLY A 1 162 ? -5.495 -2.433 17.806 1.00 81.19 162 GLY A O 1
ATOM 1343 N N . LEU A 1 163 ? -3.331 -2.696 17.233 1.00 85.12 163 LEU A N 1
ATOM 1344 C CA . LEU A 1 163 ? -2.927 -3.537 18.358 1.00 85.12 163 LEU A CA 1
ATOM 1345 C C . LEU A 1 163 ? -2.467 -2.683 19.536 1.00 85.12 163 LEU A C 1
ATOM 1347 O O . LEU A 1 163 ? -2.156 -1.505 19.370 1.00 85.12 163 LEU A O 1
ATOM 1351 N N . ASP A 1 164 ? -2.407 -3.295 20.712 1.00 83.25 164 ASP A N 1
ATOM 1352 C CA . ASP A 1 164 ? -1.882 -2.652 21.909 1.00 83.25 164 ASP A CA 1
ATOM 1353 C C . ASP A 1 164 ? -0.411 -2.230 21.693 1.00 83.25 164 ASP A C 1
ATOM 1355 O O . ASP A 1 164 ? 0.412 -3.026 21.243 1.00 83.25 164 ASP A O 1
ATOM 1359 N N . CYS A 1 165 ? -0.088 -0.965 21.979 1.00 80.19 165 CYS A N 1
ATOM 1360 C CA . CYS A 1 165 ? 1.257 -0.395 21.842 1.00 80.19 165 CYS A CA 1
ATOM 1361 C C . CYS A 1 165 ? 2.293 -0.986 22.816 1.00 80.19 165 CYS A C 1
ATOM 1363 O O . CYS A 1 165 ? 3.473 -0.656 22.711 1.00 80.19 165 CYS A O 1
ATOM 1365 N N . THR A 1 166 ? 1.868 -1.799 23.782 1.00 75.56 166 THR A N 1
ATOM 1366 C CA . THR A 1 166 ? 2.741 -2.484 24.748 1.00 75.56 166 THR A CA 1
ATOM 1367 C C . THR A 1 166 ? 3.196 -3.872 24.291 1.00 75.56 166 THR A C 1
ATOM 1369 O O . THR A 1 166 ? 3.999 -4.492 24.992 1.00 75.56 166 THR A O 1
ATOM 1372 N N . ILE A 1 167 ? 2.698 -4.346 23.139 1.00 57.81 167 ILE A N 1
ATOM 1373 C CA . ILE A 1 167 ? 3.124 -5.595 22.483 1.00 57.81 167 ILE A CA 1
ATOM 1374 C C . ILE A 1 167 ? 4.475 -5.403 21.787 1.00 57.81 167 ILE A C 1
ATOM 1376 O O . ILE A 1 167 ? 4.662 -4.361 21.116 1.00 57.81 167 ILE A O 1
#

Organism: NCBI:txid622312

Radius of gyration: 26.57 Å; Cα contacts (8 Å, |Δi|>4): 119; chains: 1; bounding box: 44×47×70 Å